Protein AF-A0A815XG95-F1 (afdb_monomer_lite)

Structure (mmCIF, N/CA/C/O backbone):
data_AF-A0A815XG95-F1
#
_entry.id   AF-A0A815XG95-F1
#
loop_
_atom_site.group_PDB
_atom_site.id
_atom_site.type_symbol
_atom_site.label_atom_id
_atom_site.label_alt_id
_atom_site.label_comp_id
_atom_site.label_asym_id
_atom_site.label_entity_id
_atom_site.label_seq_id
_atom_site.pdbx_PDB_ins_code
_atom_site.Cartn_x
_atom_site.Cartn_y
_atom_site.Cartn_z
_atom_site.occupancy
_atom_site.B_iso_or_equiv
_atom_site.auth_seq_id
_atom_site.auth_comp_id
_atom_site.auth_asym_id
_atom_site.auth_atom_id
_atom_site.pdbx_PDB_model_num
ATOM 1 N N . GLY A 1 1 ? -23.800 -4.639 5.574 1.00 63.22 1 GLY A N 1
ATOM 2 C CA . GLY A 1 1 ? -22.340 -4.443 5.440 1.00 63.22 1 GLY A CA 1
ATOM 3 C C . GLY A 1 1 ? -21.663 -5.797 5.389 1.00 63.22 1 GLY A C 1
ATOM 4 O O . GLY A 1 1 ? -22.304 -6.766 5.768 1.00 63.22 1 GLY A O 1
ATOM 5 N N . ARG A 1 2 ? -20.425 -5.878 4.896 1.00 80.81 2 ARG A N 1
ATOM 6 C CA . ARG A 1 2 ? -19.601 -7.103 4.919 1.00 80.81 2 ARG A CA 1
ATOM 7 C C . ARG A 1 2 ? -18.482 -6.946 5.948 1.00 80.81 2 ARG A C 1
ATOM 9 O O . ARG A 1 2 ? -18.058 -5.811 6.178 1.00 80.81 2 ARG A O 1
ATOM 16 N N . HIS A 1 3 ? -18.021 -8.038 6.554 1.00 83.25 3 HIS A N 1
ATOM 17 C CA . HIS A 1 3 ? -16.913 -7.963 7.507 1.00 83.25 3 HIS A CA 1
ATOM 18 C C . HIS A 1 3 ? -15.588 -7.718 6.777 1.00 83.25 3 HIS A C 1
ATOM 20 O O . HIS A 1 3 ? -15.360 -8.228 5.679 1.00 83.25 3 HIS A O 1
ATOM 26 N N . LEU A 1 4 ? -14.702 -6.926 7.389 1.00 85.06 4 LEU A N 1
ATOM 27 C CA . LEU A 1 4 ? -13.402 -6.594 6.802 1.00 85.06 4 LEU A CA 1
ATOM 28 C C . LEU A 1 4 ? -12.572 -7.858 6.534 1.00 85.06 4 LEU A C 1
ATOM 30 O O . LEU A 1 4 ? -12.003 -7.985 5.455 1.00 85.06 4 LEU A O 1
ATOM 34 N N . ASP A 1 5 ? -12.589 -8.810 7.466 1.00 85.12 5 ASP A N 1
ATOM 35 C CA . ASP A 1 5 ? -11.816 -10.060 7.413 1.00 85.12 5 ASP A CA 1
ATOM 36 C C . ASP A 1 5 ? -12.278 -11.026 6.308 1.00 85.12 5 ASP A C 1
ATOM 38 O O . ASP A 1 5 ? -11.516 -11.888 5.856 1.00 85.12 5 ASP A O 1
ATOM 42 N N . GLU A 1 6 ? -13.527 -10.877 5.856 1.00 85.44 6 GLU A N 1
ATOM 43 C CA . GLU A 1 6 ? -14.091 -11.650 4.746 1.00 85.44 6 GLU A CA 1
ATOM 44 C C . GLU A 1 6 ? -13.592 -11.131 3.395 1.00 85.44 6 GLU A C 1
ATOM 46 O O . GLU A 1 6 ? -13.368 -11.911 2.469 1.00 85.44 6 GLU A O 1
ATOM 51 N N . ILE A 1 7 ? -13.427 -9.811 3.270 1.00 86.94 7 ILE A N 1
ATOM 52 C CA . ILE A 1 7 ? -13.042 -9.165 2.010 1.00 86.94 7 ILE A CA 1
ATOM 53 C C . ILE A 1 7 ? -11.528 -9.042 1.908 1.00 86.94 7 ILE A C 1
ATOM 55 O O . ILE A 1 7 ? -10.972 -9.239 0.831 1.00 86.94 7 ILE A O 1
ATOM 59 N N . PHE A 1 8 ? -10.856 -8.734 3.011 1.00 88.62 8 PHE A N 1
ATOM 60 C CA . PHE A 1 8 ? -9.431 -8.474 3.040 1.00 88.62 8 PHE A CA 1
ATOM 61 C C . PHE A 1 8 ? -8.708 -9.433 3.971 1.00 88.62 8 PHE A C 1
ATOM 63 O O . PHE A 1 8 ? -9.210 -9.885 4.997 1.00 88.62 8 PHE A O 1
ATOM 70 N N . ARG A 1 9 ? -7.474 -9.738 3.597 1.00 89.38 9 ARG A N 1
ATOM 71 C CA . ARG A 1 9 ? -6.520 -10.465 4.415 1.00 89.38 9 ARG A CA 1
ATOM 72 C C . ARG A 1 9 ? -5.393 -9.518 4.791 1.00 89.38 9 ARG A C 1
ATOM 74 O O . ARG A 1 9 ? -4.793 -8.895 3.917 1.00 89.38 9 ARG A O 1
ATOM 81 N N . LEU A 1 10 ? -5.080 -9.437 6.080 1.00 89.62 10 LEU A N 1
ATOM 82 C CA . LEU A 1 10 ? -3.867 -8.770 6.530 1.00 89.62 10 LEU A CA 1
ATOM 83 C C . LEU A 1 10 ? -2.660 -9.664 6.226 1.00 89.62 10 LEU A C 1
ATOM 85 O O . LEU A 1 10 ? -2.635 -10.829 6.616 1.00 89.62 10 LEU A O 1
ATOM 89 N N . ILE A 1 11 ? -1.689 -9.131 5.487 1.00 89.31 11 ILE A N 1
ATOM 90 C CA . ILE A 1 11 ? -0.413 -9.797 5.191 1.00 89.31 11 ILE A CA 1
ATOM 91 C C . ILE A 1 11 ? 0.659 -9.310 6.162 1.00 89.31 11 ILE A C 1
ATOM 93 O O . ILE A 1 11 ? 1.502 -10.094 6.591 1.00 89.31 11 ILE A O 1
ATOM 97 N N . ARG A 1 12 ? 0.671 -8.007 6.475 1.00 88.25 12 ARG A N 1
ATOM 98 C CA . ARG A 1 12 ? 1.641 -7.427 7.411 1.00 88.25 12 ARG A CA 1
ATOM 99 C C . ARG A 1 12 ? 1.010 -6.357 8.297 1.00 88.25 12 ARG A C 1
ATOM 101 O O . ARG A 1 12 ? 0.261 -5.538 7.764 1.00 88.25 12 ARG A O 1
ATOM 108 N N . PRO A 1 13 ? 1.393 -6.292 9.583 1.00 84.12 13 PRO A N 1
ATOM 109 C CA . PRO A 1 13 ? 2.115 -7.339 10.320 1.00 84.12 13 PRO A CA 1
ATOM 110 C C . PRO A 1 13 ? 1.259 -8.620 10.423 1.00 84.12 13 PRO A C 1
ATOM 112 O O . PRO A 1 13 ? 0.046 -8.543 10.251 1.00 84.12 13 PRO A O 1
ATOM 115 N N . ASP A 1 14 ? 1.879 -9.787 10.629 1.00 82.06 14 ASP A N 1
ATOM 116 C CA . ASP A 1 14 ? 1.165 -11.076 10.735 1.00 82.06 14 ASP A CA 1
ATOM 117 C C . ASP A 1 14 ? 0.459 -11.173 12.095 1.00 82.06 14 ASP A C 1
ATOM 119 O O . ASP A 1 14 ? 0.910 -11.816 13.041 1.00 82.06 14 ASP A O 1
ATOM 123 N N . ILE A 1 15 ? -0.607 -10.391 12.221 1.00 80.56 15 ILE A N 1
ATOM 124 C CA . ILE A 1 15 ? -1.440 -10.281 13.408 1.00 80.56 15 ILE A CA 1
ATOM 125 C C . ILE A 1 15 ? -2.888 -10.526 13.018 1.00 80.56 15 ILE A C 1
ATOM 127 O O . ILE A 1 15 ? -3.314 -10.304 11.885 1.00 80.56 15 ILE A O 1
ATOM 131 N N . VAL A 1 16 ? -3.676 -10.931 14.004 1.00 80.00 16 VAL A N 1
ATOM 132 C CA . VAL A 1 16 ? -5.128 -10.965 13.855 1.00 80.00 16 VAL A CA 1
ATOM 133 C C . VAL A 1 16 ? -5.643 -9.529 13.736 1.00 80.00 16 VAL A C 1
ATOM 135 O O . VAL A 1 16 ? -5.213 -8.651 14.491 1.00 80.00 16 VAL A O 1
ATOM 138 N N . LEU A 1 17 ? -6.563 -9.310 12.794 1.00 76.50 17 LEU A N 1
ATOM 139 C CA . LEU A 1 17 ? -7.290 -8.055 12.602 1.00 76.50 17 LEU A CA 1
ATOM 140 C C . LEU A 1 17 ? -8.226 -7.817 13.794 1.00 76.50 17 LEU A C 1
ATOM 142 O O . LEU A 1 17 ? -9.409 -8.128 13.770 1.00 76.50 17 LEU A O 1
ATOM 146 N N . GLU A 1 18 ? -7.667 -7.288 14.877 1.00 83.31 18 GLU A N 1
ATOM 147 C CA . GLU A 1 18 ? -8.403 -6.945 16.088 1.00 83.31 18 GLU A CA 1
ATOM 148 C C . GLU A 1 18 ? -8.182 -5.474 16.433 1.00 83.31 18 GLU A C 1
ATOM 150 O O . GLU A 1 18 ? -7.061 -4.962 16.388 1.00 83.31 18 GLU A O 1
ATOM 155 N N . TRP A 1 19 ? -9.255 -4.802 16.838 1.00 81.31 19 TRP A N 1
ATOM 156 C CA . TRP A 1 19 ? -9.264 -3.373 17.126 1.00 81.31 19 TRP A CA 1
ATOM 157 C C . TRP A 1 19 ? -8.214 -2.945 18.155 1.00 81.31 19 TRP A C 1
ATOM 159 O O . TRP A 1 19 ? -7.433 -2.028 17.909 1.00 81.31 19 TRP A O 1
ATOM 169 N N . ASN A 1 20 ? -8.148 -3.654 19.286 1.00 82.06 20 ASN A N 1
ATOM 170 C CA . ASN A 1 20 ? -7.214 -3.355 20.374 1.00 82.06 20 ASN A CA 1
ATOM 171 C C . ASN A 1 20 ? -5.759 -3.438 19.902 1.00 82.06 20 ASN A C 1
ATOM 173 O O . ASN A 1 20 ? -4.931 -2.585 20.227 1.00 82.06 20 ASN A O 1
ATOM 177 N N . LYS A 1 21 ? -5.467 -4.445 19.075 1.00 77.81 21 LYS A N 1
ATOM 178 C CA . LYS A 1 21 ? -4.142 -4.657 18.499 1.00 77.81 21 LYS A CA 1
ATOM 179 C C . LYS A 1 21 ? -3.814 -3.546 17.508 1.00 77.81 21 LYS A C 1
ATOM 181 O O . LYS A 1 21 ? -2.777 -2.906 17.652 1.00 77.81 21 LYS A O 1
ATOM 186 N N . MET A 1 22 ? -4.717 -3.233 16.581 1.00 77.50 22 MET A N 1
ATOM 187 C CA . MET A 1 22 ? -4.530 -2.148 15.607 1.00 77.50 22 MET A CA 1
ATOM 188 C C . MET A 1 22 ? -4.268 -0.790 16.279 1.00 77.50 22 MET A C 1
ATOM 190 O O . MET A 1 22 ? -3.415 -0.036 15.813 1.00 77.50 22 MET A O 1
ATOM 194 N N . LEU A 1 23 ? -4.944 -0.502 17.396 1.00 76.25 23 LEU A N 1
ATOM 195 C CA . LEU A 1 23 ? -4.717 0.710 18.189 1.00 76.25 23 LEU A CA 1
ATOM 196 C C . LEU A 1 23 ? -3.358 0.708 18.904 1.00 76.25 23 LEU A C 1
ATOM 198 O O . LEU A 1 23 ? -2.680 1.735 18.916 1.00 76.25 23 LEU A O 1
ATOM 202 N N . SER A 1 24 ? -2.937 -0.434 19.461 1.00 73.88 24 SER A N 1
ATOM 203 C CA . SER A 1 24 ? -1.644 -0.559 20.159 1.00 73.88 24 SER A CA 1
ATOM 204 C C . SER A 1 24 ? -0.431 -0.394 19.237 1.00 73.88 24 SER A C 1
ATOM 206 O O . SER A 1 24 ? 0.593 0.144 19.647 1.00 73.88 24 SER A O 1
ATOM 208 N N . TYR A 1 25 ? -0.563 -0.793 17.971 1.00 67.81 25 TYR A N 1
ATOM 209 C CA . TYR A 1 25 ? 0.483 -0.698 16.949 1.00 67.81 25 TYR A CA 1
ATOM 210 C C . TYR A 1 25 ? 0.551 0.694 16.276 1.00 67.81 25 TYR A C 1
ATOM 212 O O . TYR A 1 25 ? 1.287 0.901 15.307 1.00 67.81 25 TYR A O 1
ATOM 220 N N . GLY A 1 26 ? -0.226 1.659 16.778 1.00 65.31 26 GLY A N 1
ATOM 221 C CA . GLY A 1 26 ? -0.476 2.951 16.151 1.00 65.31 26 GLY A CA 1
ATOM 222 C C . GLY A 1 26 ? 0.738 3.873 15.951 1.00 65.31 26 GLY A C 1
ATOM 223 O O . GLY A 1 26 ? 1.648 3.970 16.770 1.00 65.31 26 GLY A O 1
ATOM 224 N N . ARG A 1 27 ? 0.637 4.636 14.853 1.00 62.16 27 ARG A N 1
ATOM 225 C CA . ARG A 1 27 ? 1.462 5.748 14.328 1.00 62.16 27 ARG A CA 1
ATOM 226 C C . ARG A 1 27 ? 2.658 5.391 13.430 1.00 62.16 27 ARG A C 1
ATOM 228 O O . ARG A 1 27 ? 2.890 6.150 12.493 1.00 62.16 27 ARG A O 1
ATOM 235 N N . HIS A 1 28 ? 3.347 4.260 13.611 1.00 70.81 28 HIS A N 1
ATOM 236 C CA . HIS A 1 28 ? 4.562 3.959 12.817 1.00 70.81 28 HIS A CA 1
ATOM 237 C C . HIS A 1 28 ? 4.516 2.681 11.974 1.00 70.81 28 HIS A C 1
ATOM 239 O O . HIS A 1 28 ? 5.364 2.501 11.101 1.00 70.81 28 HIS A O 1
ATOM 245 N N . ILE A 1 29 ? 3.534 1.803 12.189 1.00 84.75 29 ILE A N 1
ATOM 246 C CA . ILE A 1 29 ? 3.450 0.546 11.445 1.00 84.75 29 ILE A CA 1
ATOM 247 C C . ILE A 1 29 ? 2.734 0.758 10.111 1.00 84.75 29 ILE A C 1
ATOM 249 O O . ILE A 1 29 ? 1.665 1.366 10.033 1.00 84.75 29 ILE A O 1
ATOM 253 N N . VAL A 1 30 ? 3.354 0.234 9.053 1.00 87.69 30 VAL A N 1
ATOM 254 C CA . VAL A 1 30 ? 2.764 0.148 7.720 1.00 87.69 30 VAL A CA 1
ATOM 255 C C . VAL A 1 30 ? 2.121 -1.221 7.566 1.00 87.69 30 VAL A C 1
ATOM 257 O O . VAL A 1 30 ? 2.779 -2.254 7.701 1.00 87.69 30 VAL A O 1
ATOM 260 N N . PHE A 1 31 ? 0.834 -1.209 7.259 1.00 89.88 31 PHE A N 1
ATOM 261 C CA . PHE A 1 31 ? 0.019 -2.388 7.058 1.00 89.88 31 PHE A CA 1
ATOM 262 C C . PHE A 1 31 ? -0.038 -2.729 5.572 1.00 89.88 31 PHE A C 1
ATOM 264 O O . PHE A 1 31 ? -0.117 -1.842 4.717 1.00 89.88 31 PHE A O 1
ATOM 271 N N . LEU A 1 32 ? -0.002 -4.025 5.275 1.00 91.31 32 LEU A N 1
ATOM 272 C CA . LEU A 1 32 ? -0.210 -4.563 3.936 1.00 91.31 32 LEU A CA 1
ATOM 273 C C . LEU A 1 32 ? -1.443 -5.455 3.964 1.00 91.31 32 LEU A C 1
ATOM 275 O O . LEU A 1 32 ? -1.458 -6.455 4.683 1.00 91.31 32 LEU A O 1
ATOM 279 N N . MET A 1 33 ? -2.446 -5.106 3.170 1.00 90.44 33 MET A N 1
ATOM 280 C CA . MET A 1 33 ? -3.687 -5.860 3.034 1.00 90.44 33 MET A CA 1
ATOM 281 C C . MET A 1 33 ? -3.855 -6.342 1.598 1.00 90.44 33 MET A C 1
ATOM 283 O O . MET A 1 33 ? -3.501 -5.641 0.654 1.00 90.44 33 MET A O 1
ATOM 287 N N . GLU A 1 34 ? -4.407 -7.534 1.429 1.00 90.19 34 GLU A N 1
ATOM 288 C CA . GLU A 1 34 ? -4.734 -8.113 0.128 1.00 90.19 34 GLU A CA 1
ATOM 289 C C . GLU A 1 34 ? -6.224 -8.413 0.063 1.00 90.19 34 GLU A C 1
ATOM 291 O O . GLU A 1 34 ? -6.799 -8.961 1.005 1.00 90.19 34 GLU A O 1
ATOM 296 N N . SER A 1 35 ? -6.865 -8.031 -1.037 1.00 89.31 35 SER A N 1
ATOM 297 C CA . SER A 1 35 ? -8.263 -8.376 -1.270 1.00 89.31 35 SER A CA 1
ATOM 298 C C . SER A 1 35 ? -8.392 -9.857 -1.610 1.00 89.31 35 SER A C 1
ATOM 300 O O . SER A 1 35 ? -7.724 -10.357 -2.509 1.00 89.31 35 SER A O 1
ATOM 302 N N . ARG A 1 36 ? -9.307 -10.556 -0.942 1.00 83.88 36 ARG A N 1
ATOM 303 C CA . ARG A 1 36 ? -9.694 -11.934 -1.279 1.00 83.88 36 ARG A CA 1
ATOM 304 C C . ARG A 1 36 ? -10.620 -11.994 -2.490 1.00 83.88 36 ARG A C 1
ATOM 306 O O . ARG A 1 36 ? -10.758 -13.043 -3.111 1.00 83.88 36 ARG A O 1
ATOM 313 N N . ILE A 1 37 ? -11.276 -10.879 -2.801 1.00 79.06 37 ILE A N 1
ATOM 314 C CA . ILE A 1 37 ? -12.264 -10.780 -3.871 1.00 79.06 37 ILE A CA 1
ATOM 315 C C . ILE A 1 37 ? -11.633 -9.995 -5.025 1.00 79.06 37 ILE A C 1
ATOM 317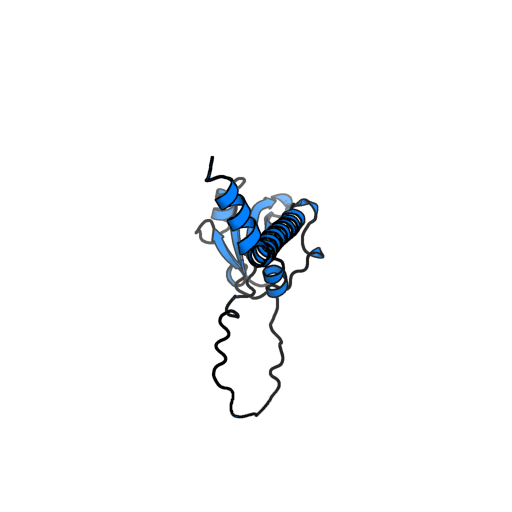 O O . ILE A 1 37 ? -11.089 -8.909 -4.789 1.00 79.06 37 ILE A O 1
ATOM 321 N N . PRO A 1 38 ? -11.686 -10.506 -6.265 1.00 75.25 38 PRO A N 1
ATOM 322 C CA . PRO A 1 38 ? -11.198 -9.758 -7.411 1.00 75.25 38 PRO A CA 1
ATOM 323 C C . PRO A 1 38 ? -12.034 -8.487 -7.605 1.00 75.25 38 PRO A C 1
ATOM 325 O O . PRO A 1 38 ? -13.264 -8.533 -7.532 1.00 75.25 38 PRO A O 1
ATOM 328 N N . LEU A 1 39 ? -11.372 -7.353 -7.856 1.00 74.25 39 LEU A N 1
ATOM 329 C CA . LEU A 1 39 ? -12.060 -6.080 -8.120 1.00 74.25 39 LEU A CA 1
ATOM 330 C C . LEU A 1 39 ? -12.832 -6.130 -9.441 1.00 74.25 39 LEU A C 1
ATOM 332 O O . LEU A 1 39 ? -13.965 -5.655 -9.530 1.00 74.25 39 LEU A O 1
ATOM 336 N N . ARG A 1 40 ? -12.250 -6.779 -10.452 1.00 70.94 40 ARG A N 1
ATOM 337 C CA . ARG A 1 40 ? -12.930 -7.079 -11.704 1.00 70.94 40 ARG A CA 1
ATOM 338 C C . ARG A 1 40 ? -13.564 -8.462 -11.615 1.00 70.94 40 ARG A C 1
ATOM 340 O O . ARG A 1 40 ? -12.877 -9.479 -11.612 1.00 70.94 40 ARG A O 1
ATOM 347 N N . SER A 1 41 ? -14.893 -8.507 -11.549 1.00 61.25 41 SER A N 1
ATOM 348 C CA . SER A 1 41 ? -15.622 -9.749 -11.799 1.00 61.25 41 SER A CA 1
ATOM 349 C C . SER A 1 41 ? -15.424 -10.078 -13.272 1.00 61.25 41 SER A C 1
ATOM 351 O O . SER A 1 41 ? -15.921 -9.347 -14.130 1.00 61.25 41 SER A O 1
ATOM 353 N N . ASP A 1 42 ? -14.663 -11.130 -13.567 1.00 59.38 42 ASP A N 1
ATOM 354 C CA . ASP A 1 42 ? -14.547 -11.655 -14.922 1.00 59.38 42 ASP A CA 1
ATOM 355 C C . ASP A 1 42 ? -15.907 -12.228 -15.343 1.00 59.38 42 ASP A C 1
ATOM 357 O O . ASP A 1 42 ? -16.190 -13.419 -15.249 1.00 59.38 42 ASP A O 1
ATOM 361 N N . LYS A 1 43 ? -16.810 -11.337 -15.754 1.00 51.69 43 LYS A N 1
ATOM 362 C CA . LYS A 1 43 ? -18.007 -11.669 -16.521 1.00 51.69 43 LYS A CA 1
ATOM 363 C C . LYS A 1 43 ? -17.625 -11.727 -18.003 1.00 51.69 43 LYS A C 1
ATOM 365 O O . LYS A 1 43 ? -18.292 -11.137 -18.847 1.00 51.69 43 LYS A O 1
ATOM 370 N N . GLY A 1 44 ? -16.520 -12.399 -18.320 1.00 49.56 44 GLY A N 1
ATOM 371 C CA . GLY A 1 44 ? -16.165 -12.778 -19.676 1.00 49.56 44 GLY A CA 1
ATOM 372 C C . GLY A 1 44 ? -17.015 -13.972 -20.096 1.00 49.56 44 GLY A C 1
ATOM 373 O O . GLY A 1 44 ? -16.848 -15.067 -19.569 1.00 49.56 44 GLY A O 1
ATOM 374 N N . ASN A 1 45 ? -17.971 -13.725 -20.994 1.00 46.41 45 ASN A N 1
ATOM 375 C CA . ASN A 1 45 ? -18.769 -14.684 -21.764 1.00 46.41 45 ASN A CA 1
ATOM 376 C C . ASN A 1 45 ? -18.405 -16.170 -21.571 1.00 46.41 45 ASN A C 1
ATOM 378 O O . ASN A 1 45 ? -17.499 -16.688 -22.224 1.00 46.41 45 ASN A O 1
ATOM 382 N N . LYS A 1 46 ? -19.239 -16.914 -20.833 1.00 49.84 46 LYS A N 1
ATOM 383 C CA . LYS A 1 46 ? -19.526 -18.303 -21.219 1.00 49.84 46 LYS A CA 1
ATOM 384 C C . LYS A 1 46 ? -20.339 -18.251 -22.513 1.00 49.84 46 LYS A C 1
ATOM 386 O O . LYS A 1 46 ? -21.552 -18.434 -22.503 1.00 49.84 46 LYS A O 1
ATOM 391 N N . SER A 1 47 ? -19.692 -17.919 -23.625 1.00 45.88 47 SER A N 1
ATOM 392 C CA . SER A 1 47 ? -20.238 -18.235 -24.936 1.00 45.88 47 SER A CA 1
ATOM 393 C C . SER A 1 47 ? -20.376 -19.755 -24.971 1.00 45.88 47 SER A C 1
ATOM 395 O O . SER A 1 47 ? -19.368 -20.461 -24.948 1.00 45.88 47 SER A O 1
ATOM 397 N N . ASN A 1 48 ? -21.619 -20.242 -24.930 1.00 46.06 48 ASN A N 1
ATOM 398 C CA . ASN A 1 48 ? -21.974 -21.611 -25.285 1.00 46.06 48 ASN A CA 1
ATOM 399 C C . ASN A 1 48 ? -21.440 -21.867 -26.695 1.00 46.06 48 ASN A C 1
ATOM 401 O O . ASN A 1 48 ? -22.116 -21.564 -27.672 1.00 46.06 48 ASN A O 1
ATOM 405 N N . ASP A 1 49 ? -20.225 -22.384 -26.796 1.00 41.94 49 ASP A N 1
ATOM 406 C CA . ASP A 1 49 ? -19.688 -22.888 -28.045 1.00 41.94 49 ASP A CA 1
ATOM 407 C C . ASP A 1 49 ? -19.454 -24.384 -27.842 1.00 41.94 49 ASP A C 1
ATOM 409 O O . ASP A 1 49 ? -18.421 -24.829 -27.333 1.00 41.94 49 ASP A O 1
ATOM 413 N N . ASN A 1 50 ? -20.493 -25.160 -28.163 1.00 51.69 50 ASN A N 1
ATOM 414 C CA . ASN A 1 50 ? -20.400 -26.602 -28.349 1.00 51.69 50 ASN A CA 1
ATOM 415 C C . ASN A 1 50 ? -19.516 -26.850 -29.578 1.00 51.69 50 ASN A C 1
ATOM 417 O O . ASN A 1 50 ? -20.007 -27.070 -30.681 1.00 51.69 50 ASN A O 1
ATOM 421 N N . SER A 1 51 ? -18.202 -26.802 -29.391 1.00 42.84 51 SER A N 1
ATOM 422 C CA . SER A 1 51 ? -17.230 -27.196 -30.404 1.00 42.84 51 SER A CA 1
ATOM 423 C C . SER A 1 51 ? -16.179 -28.086 -29.756 1.00 42.84 51 SER A C 1
ATOM 425 O O . SER A 1 51 ? -15.280 -27.650 -29.034 1.00 42.84 51 SER A O 1
ATOM 427 N N . MET A 1 52 ? -16.372 -29.384 -29.973 1.00 48.03 52 MET A N 1
ATOM 428 C CA . MET A 1 52 ? -15.471 -30.458 -29.589 1.00 48.03 52 MET A CA 1
ATOM 429 C C . MET A 1 52 ? -14.118 -30.260 -30.296 1.00 48.03 52 MET A C 1
ATOM 431 O O . MET A 1 52 ? -14.083 -29.925 -31.475 1.00 48.03 52 MET A O 1
ATOM 435 N N . ASN A 1 53 ? -13.021 -30.506 -29.571 1.00 48.56 53 ASN A N 1
ATOM 436 C CA . ASN A 1 53 ? -11.604 -30.366 -29.954 1.00 48.56 53 ASN A CA 1
ATOM 437 C C . ASN A 1 53 ? -10.957 -28.976 -29.829 1.00 48.56 53 ASN A C 1
ATOM 439 O O . ASN A 1 53 ? -10.700 -28.286 -30.815 1.00 48.56 53 ASN A O 1
ATOM 443 N N . LYS A 1 54 ? -10.451 -28.667 -28.626 1.00 42.75 54 LYS A N 1
ATOM 444 C CA . LYS A 1 54 ? -9.224 -27.865 -28.482 1.00 42.75 54 LYS A CA 1
ATOM 445 C C . LYS A 1 54 ? -8.213 -28.597 -27.600 1.00 42.75 54 LYS A C 1
ATOM 447 O O . LYS A 1 54 ? -8.448 -28.827 -26.420 1.00 42.75 54 LYS A O 1
ATOM 452 N N . LYS A 1 55 ? -7.077 -28.944 -28.221 1.00 41.31 55 LYS A N 1
ATOM 453 C CA . LYS A 1 55 ? -5.801 -29.303 -27.582 1.00 41.31 55 LYS A CA 1
ATOM 454 C C . LYS A 1 55 ? -5.495 -28.348 -26.414 1.00 41.31 55 LYS A C 1
ATOM 456 O O . LYS A 1 55 ? -5.860 -27.171 -26.514 1.00 41.31 55 LYS A O 1
ATOM 461 N N . PRO A 1 56 ? -4.789 -28.797 -25.360 1.00 40.69 56 PRO A N 1
ATOM 462 C CA . PRO A 1 56 ? -4.408 -27.926 -24.261 1.00 40.69 56 PRO A CA 1
ATOM 463 C C . PRO A 1 56 ? -3.475 -26.854 -24.819 1.00 40.69 56 PRO A C 1
ATOM 465 O O . PRO A 1 56 ? -2.332 -27.124 -25.184 1.00 40.69 56 PRO A O 1
ATOM 468 N N . LYS A 1 57 ? -3.986 -25.629 -24.944 1.00 43.97 57 LYS A N 1
ATOM 469 C CA . LYS A 1 57 ? -3.142 -24.466 -25.174 1.00 43.97 57 LYS A CA 1
ATOM 470 C C . LYS A 1 57 ? -2.355 -24.259 -23.889 1.00 43.97 57 LYS A C 1
ATOM 472 O O . LYS A 1 57 ? -2.861 -23.708 -22.916 1.00 43.97 57 LYS A O 1
ATOM 477 N N . THR A 1 58 ? -1.122 -24.742 -23.896 1.00 39.88 58 THR A N 1
ATOM 478 C CA . THR A 1 58 ? -0.054 -24.319 -22.999 1.00 39.88 58 THR A CA 1
ATOM 479 C C . THR A 1 58 ? 0.247 -22.846 -23.279 1.00 39.88 58 THR A C 1
ATOM 481 O O . THR A 1 58 ? 1.213 -22.508 -23.953 1.00 39.88 58 THR A O 1
ATOM 484 N N . THR A 1 59 ? -0.623 -21.962 -22.802 1.00 38.62 59 THR A N 1
ATOM 485 C CA . THR A 1 59 ? -0.317 -20.546 -22.587 1.00 38.62 59 THR A CA 1
ATOM 486 C C . THR A 1 59 ? -0.078 -20.403 -21.097 1.00 38.62 59 THR A C 1
ATOM 488 O O . THR A 1 59 ? -0.995 -20.170 -20.311 1.00 38.62 59 THR A O 1
ATOM 491 N N . ALA A 1 60 ? 1.168 -20.658 -20.705 1.00 40.97 60 ALA A N 1
ATOM 492 C CA . ALA A 1 60 ? 1.678 -20.265 -19.408 1.00 40.97 60 ALA A CA 1
ATOM 493 C C . ALA A 1 60 ? 1.469 -18.749 -19.255 1.00 40.97 60 ALA A C 1
ATOM 495 O O . ALA A 1 60 ? 1.986 -17.988 -20.068 1.00 40.97 60 ALA A O 1
ATOM 496 N N . GLY A 1 61 ? 0.681 -18.325 -18.260 1.00 37.50 61 GLY A N 1
ATOM 497 C CA . GLY A 1 61 ? 0.660 -16.919 -17.840 1.00 37.50 61 GLY A CA 1
ATOM 498 C C . GLY A 1 61 ? -0.662 -16.314 -17.359 1.00 37.50 61 GLY A C 1
ATOM 499 O O . GLY A 1 61 ? -0.622 -15.205 -16.853 1.00 37.50 61 GLY A O 1
ATOM 500 N N . MET A 1 62 ? -1.821 -16.980 -17.450 1.00 42.47 62 MET A N 1
ATOM 501 C CA . MET A 1 62 ? -3.106 -16.408 -16.974 1.00 42.47 62 MET A CA 1
ATOM 502 C C . MET A 1 62 ? -3.593 -16.996 -15.643 1.00 42.47 62 MET A C 1
ATOM 504 O O . MET A 1 62 ? -4.783 -17.172 -15.401 1.00 42.47 62 MET A O 1
ATOM 508 N N . THR A 1 63 ? -2.653 -17.288 -14.749 1.00 43.81 63 THR A N 1
ATOM 509 C CA . THR A 1 63 ? -2.923 -17.596 -13.340 1.00 43.81 63 THR A CA 1
ATOM 510 C C . THR A 1 63 ? -2.411 -16.437 -12.493 1.00 43.81 63 THR A C 1
ATOM 512 O O . THR A 1 63 ? -1.256 -16.431 -12.079 1.00 43.81 63 THR A O 1
ATOM 515 N N . GLY A 1 64 ? -3.233 -15.421 -12.256 1.00 46.62 64 GLY A N 1
ATOM 516 C CA . GLY A 1 64 ? -2.802 -14.276 -11.457 1.00 46.62 64 GLY A CA 1
ATOM 517 C C . GLY A 1 64 ? -3.996 -13.512 -10.931 1.00 46.62 64 GLY A C 1
ATOM 518 O O . GLY A 1 64 ? -4.476 -12.598 -11.589 1.00 46.62 64 GLY A O 1
ATOM 519 N N . SER A 1 65 ? -4.498 -13.948 -9.777 1.00 55.31 65 SER A N 1
ATOM 520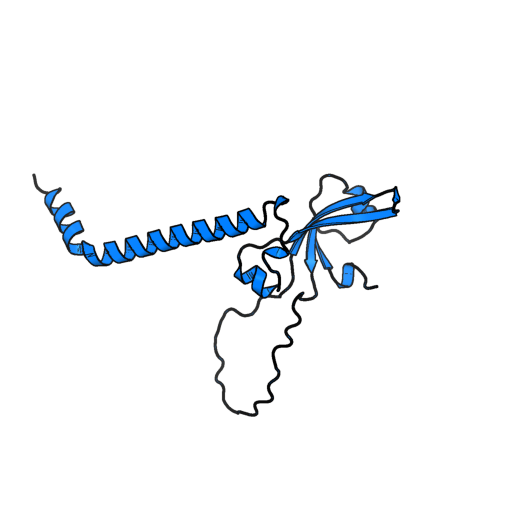 C CA . SER A 1 65 ? -5.567 -13.325 -8.994 1.00 55.31 65 SER A CA 1
ATOM 521 C C . SER A 1 65 ? -5.678 -11.810 -9.219 1.00 55.31 65 SER A C 1
ATOM 523 O O . SER A 1 65 ? -4.742 -11.089 -8.879 1.00 55.31 65 SER A O 1
ATOM 525 N N . SER A 1 66 ? -6.830 -11.305 -9.680 1.00 65.88 66 SER A N 1
ATOM 526 C CA . SER A 1 66 ? -7.161 -9.861 -9.714 1.00 65.88 66 SER A CA 1
ATOM 527 C C . SER A 1 66 ? -7.339 -9.256 -8.304 1.00 65.88 66 SER A C 1
ATOM 529 O O . SER A 1 66 ? -8.135 -8.339 -8.088 1.00 65.88 66 SER A O 1
ATOM 531 N N . ALA A 1 67 ? -6.644 -9.828 -7.321 1.00 78.00 67 ALA A N 1
ATOM 532 C CA . ALA A 1 67 ? -6.572 -9.404 -5.942 1.00 78.00 67 ALA A CA 1
ATOM 533 C C . ALA A 1 67 ? -5.665 -8.176 -5.854 1.00 78.00 67 ALA A C 1
ATOM 535 O O . ALA A 1 67 ? -4.481 -8.226 -6.177 1.00 78.00 67 ALA A O 1
ATOM 536 N N . ILE A 1 68 ? -6.235 -7.066 -5.402 1.00 87.75 68 ILE A N 1
ATOM 537 C CA . ILE A 1 68 ? -5.493 -5.837 -5.144 1.00 87.75 68 ILE A CA 1
ATOM 538 C C . ILE A 1 68 ? -4.728 -5.943 -3.824 1.00 87.75 68 ILE A C 1
ATOM 540 O O . ILE A 1 68 ? -5.268 -6.422 -2.822 1.00 87.75 68 ILE A O 1
ATOM 544 N N . ARG A 1 69 ? -3.485 -5.450 -3.808 1.00 89.75 69 ARG A N 1
ATOM 545 C CA . ARG A 1 69 ? -2.710 -5.245 -2.580 1.00 89.75 69 ARG A CA 1
ATOM 546 C C . ARG A 1 69 ? -2.644 -3.768 -2.240 1.00 89.75 69 ARG A C 1
ATOM 548 O O . ARG A 1 69 ? -2.294 -2.950 -3.084 1.00 89.75 69 ARG A O 1
ATOM 555 N N . LEU A 1 70 ? -2.955 -3.448 -0.993 1.00 91.25 70 LEU A N 1
ATOM 556 C CA . LEU A 1 70 ? -3.019 -2.097 -0.458 1.00 91.25 70 LEU A CA 1
ATOM 557 C C . LEU A 1 70 ? -1.996 -1.947 0.662 1.00 91.25 70 LEU A C 1
ATOM 559 O O . LEU A 1 70 ? -2.003 -2.716 1.628 1.00 91.25 70 LEU A O 1
ATOM 563 N N . LYS A 1 71 ? -1.131 -0.944 0.545 1.00 90.94 71 LYS A N 1
ATOM 564 C CA . LYS A 1 71 ? -0.138 -0.589 1.560 1.00 90.94 71 LYS A CA 1
ATOM 565 C C . LYS A 1 71 ? -0.513 0.740 2.181 1.00 90.94 71 LYS A C 1
ATOM 567 O O . LYS A 1 71 ? -0.826 1.680 1.462 1.00 90.94 71 LYS A O 1
ATOM 572 N N . GLY A 1 72 ? -0.487 0.832 3.504 1.00 89.69 72 GLY A N 1
ATOM 573 C CA . GLY A 1 72 ? -0.919 2.057 4.162 1.00 89.69 72 GLY A CA 1
ATOM 574 C C . GLY A 1 72 ? -0.753 2.066 5.667 1.00 89.69 72 GLY A C 1
ATOM 575 O O . GLY A 1 72 ? -0.183 1.151 6.255 1.00 89.69 72 GLY A O 1
ATOM 576 N N . GLN A 1 73 ? -1.284 3.103 6.300 1.00 89.44 73 GLN A N 1
ATOM 577 C CA . GLN A 1 73 ? -1.288 3.259 7.750 1.00 89.44 73 GLN A CA 1
ATOM 578 C C . GLN A 1 73 ? -2.717 3.303 8.282 1.00 89.44 73 GLN A C 1
ATOM 580 O O . GLN A 1 73 ? -3.613 3.882 7.669 1.00 89.44 73 GLN A O 1
ATOM 585 N N . MET A 1 74 ? -2.917 2.711 9.455 1.00 88.50 74 MET A N 1
ATOM 586 C CA . MET A 1 74 ? -4.176 2.776 10.190 1.00 88.50 74 MET A CA 1
ATOM 587 C C . MET A 1 74 ? -4.111 3.924 11.198 1.00 88.50 74 MET A C 1
ATOM 589 O O . MET A 1 74 ? -3.141 4.043 11.951 1.00 88.50 74 MET A O 1
ATOM 593 N N . LYS A 1 75 ? -5.128 4.788 11.208 1.00 87.19 75 LYS A N 1
ATOM 594 C CA . LYS A 1 75 ? -5.228 5.926 12.128 1.00 87.19 75 LYS A CA 1
ATOM 595 C C . LYS A 1 75 ? -6.545 5.898 12.881 1.00 87.19 75 LYS A C 1
ATOM 597 O O . LYS A 1 75 ? -7.607 5.764 12.283 1.00 87.19 75 LYS A O 1
ATOM 602 N N . TRP A 1 76 ? -6.453 6.070 14.194 1.00 87.62 76 TRP A N 1
ATOM 603 C CA . TRP A 1 76 ? -7.611 6.243 15.054 1.00 87.62 76 TRP A CA 1
ATOM 604 C C . TRP A 1 76 ? -8.118 7.679 15.000 1.00 87.62 76 TRP A C 1
ATOM 606 O O . TRP A 1 76 ? -7.347 8.611 15.241 1.00 87.62 76 TRP A O 1
ATOM 616 N N . ILE A 1 77 ? -9.405 7.852 14.709 1.00 89.38 77 ILE A N 1
ATOM 617 C CA . ILE A 1 77 ? -10.084 9.145 14.747 1.00 89.38 77 ILE A CA 1
ATOM 618 C C . ILE A 1 77 ? -11.069 9.114 15.915 1.00 89.38 77 ILE A C 1
ATOM 620 O O . ILE A 1 77 ? -12.141 8.515 15.823 1.00 89.38 77 ILE A O 1
ATOM 624 N N . SER A 1 78 ? -10.705 9.772 17.019 1.00 89.12 78 SER A N 1
ATOM 625 C CA . SER A 1 78 ? -11.503 9.787 18.252 1.00 89.12 78 SER A CA 1
ATOM 626 C C . SER A 1 78 ? -12.871 10.443 18.071 1.00 89.12 78 SER A C 1
ATOM 628 O O . SER A 1 78 ? -13.844 9.975 18.650 1.00 89.12 78 SER A O 1
ATOM 630 N N . SER A 1 79 ? -12.969 11.481 17.235 1.00 94.12 79 SER A N 1
ATOM 631 C CA . SER A 1 79 ? -14.229 12.187 16.968 1.00 94.12 79 SER A CA 1
ATOM 632 C C . SER A 1 79 ? -15.281 11.308 16.295 1.00 94.12 79 SER A C 1
ATOM 634 O O . SER A 1 79 ? -16.472 11.523 16.494 1.00 94.12 79 SER A O 1
ATOM 636 N N . TRP A 1 80 ? -14.856 10.328 15.497 1.00 92.25 80 TRP A N 1
ATOM 637 C CA . TRP A 1 80 ? -15.751 9.418 14.776 1.00 92.25 80 TRP A CA 1
ATOM 638 C C . TRP A 1 80 ? -15.819 8.034 15.412 1.00 92.25 80 TRP A C 1
ATOM 640 O O . TRP A 1 80 ? -16.619 7.212 14.979 1.00 92.25 80 TRP A O 1
ATOM 650 N N . ASN A 1 81 ? -14.992 7.772 16.428 1.00 89.25 81 ASN A N 1
ATOM 651 C CA . ASN A 1 81 ? -14.817 6.451 17.019 1.00 89.25 81 ASN A CA 1
ATOM 652 C C . ASN A 1 81 ? -14.534 5.379 15.938 1.00 89.25 81 ASN A C 1
ATOM 654 O O . ASN A 1 81 ? -15.075 4.274 15.981 1.00 89.25 81 ASN A O 1
ATOM 658 N N . MET A 1 82 ? -13.694 5.719 14.945 1.00 88.88 82 MET A N 1
ATOM 659 C CA . MET A 1 82 ? -13.366 4.858 13.797 1.00 88.88 82 MET A CA 1
ATOM 660 C C . MET A 1 82 ? -11.862 4.791 13.495 1.00 88.88 82 MET A C 1
ATOM 662 O O . MET A 1 82 ? -11.141 5.785 13.613 1.00 88.88 82 MET A O 1
ATOM 666 N N . ILE A 1 83 ? -11.389 3.611 13.074 1.00 87.75 83 ILE A N 1
ATOM 667 C CA . ILE A 1 83 ? -10.059 3.435 12.482 1.00 87.75 83 ILE A CA 1
ATOM 668 C C . ILE A 1 83 ? -10.188 3.622 10.975 1.00 87.75 83 ILE A C 1
ATOM 670 O O . ILE A 1 83 ? -10.944 2.913 10.313 1.00 87.75 83 ILE A O 1
ATOM 674 N N . VAL A 1 84 ? -9.409 4.551 10.433 1.00 89.25 84 VAL A N 1
ATOM 675 C CA . VAL A 1 84 ? -9.307 4.786 8.994 1.00 89.25 84 VAL A CA 1
ATOM 676 C C . VAL A 1 84 ? -8.001 4.194 8.485 1.00 89.25 84 VAL A C 1
ATOM 678 O O . VAL A 1 84 ? -6.932 4.464 9.034 1.00 89.25 84 VAL A O 1
ATOM 681 N N . PHE A 1 85 ? -8.085 3.397 7.423 1.00 88.75 85 PHE A N 1
ATOM 682 C CA . PHE A 1 85 ? -6.924 2.880 6.711 1.00 88.75 85 PHE A CA 1
ATOM 683 C C . PHE A 1 85 ? -6.617 3.778 5.511 1.00 88.75 85 PHE A C 1
ATOM 685 O O . PHE A 1 85 ? -7.334 3.765 4.512 1.00 88.75 85 PHE A O 1
ATOM 692 N N . LEU A 1 86 ? -5.558 4.578 5.627 1.00 88.81 86 LEU A N 1
ATOM 693 C CA . LEU A 1 86 ? -5.064 5.432 4.550 1.00 88.81 86 LEU A CA 1
ATOM 694 C C . LEU A 1 86 ? -4.009 4.651 3.779 1.00 88.81 86 LEU A C 1
ATOM 696 O O . LEU A 1 86 ? -2.926 4.390 4.308 1.00 88.81 86 LEU A O 1
ATOM 700 N N . CYS A 1 87 ? -4.342 4.236 2.563 1.00 88.31 87 CYS A N 1
ATOM 701 C CA . CYS A 1 87 ? -3.523 3.321 1.787 1.00 88.31 87 CYS A CA 1
ATOM 702 C C . CYS A 1 87 ? -3.461 3.693 0.313 1.00 88.31 87 CYS A C 1
ATOM 704 O O . CYS A 1 87 ? 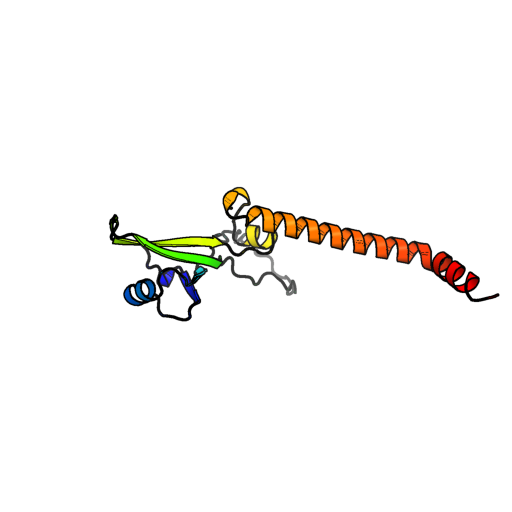-4.283 4.457 -0.191 1.00 88.31 87 CYS A O 1
ATOM 706 N N . HIS A 1 88 ? -2.486 3.099 -0.357 1.00 86.94 88 HIS A N 1
ATOM 707 C CA . HIS A 1 88 ? -2.299 3.168 -1.790 1.00 86.94 88 HIS A CA 1
ATOM 708 C C . HIS A 1 88 ? -2.116 1.752 -2.352 1.00 86.94 88 HIS A C 1
ATOM 710 O O . HIS A 1 88 ? -1.591 0.863 -1.662 1.00 86.94 88 HIS A O 1
ATOM 716 N N . PRO A 1 89 ? -2.562 1.499 -3.591 1.00 88.19 89 PRO A N 1
ATOM 717 C CA . PRO A 1 89 ? -2.325 0.221 -4.234 1.00 88.19 89 PRO A CA 1
ATOM 718 C C . PRO A 1 89 ? -0.833 0.029 -4.508 1.00 88.19 89 PRO A C 1
ATOM 720 O O . PRO A 1 89 ? -0.123 0.967 -4.871 1.00 88.19 89 PRO A O 1
ATOM 723 N N . ILE A 1 90 ? -0.346 -1.195 -4.320 1.00 84.94 90 ILE A N 1
ATOM 724 C CA . ILE A 1 90 ? 0.976 -1.588 -4.809 1.00 84.94 90 ILE A CA 1
ATOM 725 C C . ILE A 1 90 ? 0.785 -2.116 -6.227 1.00 84.94 90 ILE A C 1
ATOM 727 O O . ILE A 1 90 ? 0.169 -3.164 -6.405 1.00 84.94 90 ILE A O 1
ATOM 731 N N . LEU A 1 91 ? 1.318 -1.392 -7.209 1.00 83.50 91 LEU A N 1
ATOM 732 C CA . LEU A 1 91 ? 1.292 -1.761 -8.623 1.00 83.50 91 LEU A CA 1
ATOM 733 C C . LEU A 1 91 ? 2.708 -1.650 -9.185 1.00 83.50 91 LEU A C 1
ATOM 735 O O . LEU A 1 91 ? 3.391 -0.657 -8.928 1.00 83.50 91 LEU A O 1
ATOM 739 N N . SER A 1 92 ? 3.138 -2.648 -9.953 1.00 75.44 92 SER A N 1
ATOM 740 C CA . SER A 1 92 ? 4.476 -2.665 -10.564 1.00 75.44 92 SER A CA 1
ATOM 741 C C . SER A 1 92 ? 4.440 -2.326 -12.055 1.00 75.44 92 SER A C 1
ATOM 743 O O . SER A 1 92 ? 5.404 -1.785 -12.586 1.00 75.44 92 SER A O 1
ATOM 745 N N . THR A 1 93 ? 3.337 -2.648 -12.743 1.00 76.75 93 THR A N 1
ATOM 746 C CA . THR A 1 93 ? 3.194 -2.473 -14.200 1.00 76.75 93 THR A CA 1
ATOM 747 C C . THR A 1 93 ? 1.773 -2.038 -14.569 1.00 76.75 93 THR A C 1
ATOM 749 O O . THR A 1 93 ? 0.810 -2.354 -13.871 1.00 76.75 93 THR A O 1
ATOM 752 N N . THR A 1 94 ? 1.607 -1.350 -15.702 1.00 78.00 94 THR A N 1
ATOM 753 C CA . THR A 1 94 ? 0.283 -0.994 -16.248 1.00 78.00 94 THR A CA 1
ATOM 754 C C . THR A 1 94 ? -0.572 -2.213 -16.592 1.00 78.00 94 THR A C 1
ATOM 756 O O . THR A 1 94 ? -1.792 -2.150 -16.483 1.00 78.00 94 THR A O 1
ATOM 759 N N . GLU A 1 95 ? 0.045 -3.334 -16.963 1.00 79.81 95 GLU A N 1
ATOM 760 C CA . GLU A 1 95 ? -0.642 -4.609 -17.189 1.00 79.81 95 GLU A CA 1
ATOM 761 C C . GLU A 1 95 ? -1.292 -5.149 -15.907 1.00 79.81 95 GLU A C 1
ATOM 763 O O . GLU A 1 95 ? -2.450 -5.560 -15.925 1.00 79.81 95 GLU A O 1
ATOM 768 N N . GLU A 1 96 ? -0.596 -5.054 -14.770 1.00 78.56 96 GLU A N 1
ATOM 769 C CA . GLU A 1 96 ? -1.129 -5.427 -13.455 1.00 78.56 96 GLU A CA 1
ATOM 770 C C . GLU A 1 96 ? -2.314 -4.530 -13.069 1.00 78.56 96 GLU A C 1
ATOM 772 O O . GLU A 1 96 ? -3.354 -5.018 -1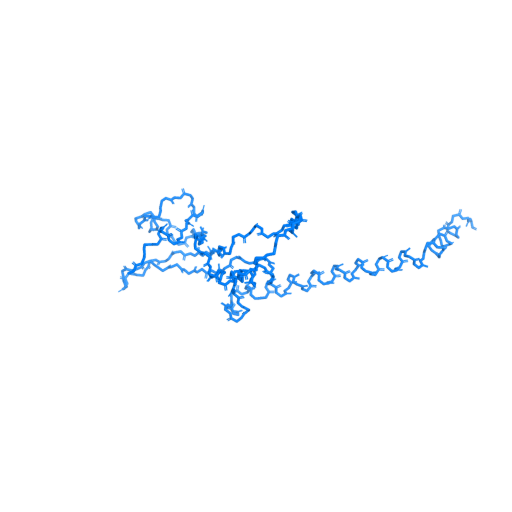2.627 1.00 78.56 96 GLU A O 1
ATOM 777 N N . MET A 1 97 ? -2.196 -3.225 -13.331 1.00 80.50 97 MET A N 1
ATOM 778 C CA . MET A 1 97 ? -3.273 -2.255 -13.122 1.00 80.50 97 MET A CA 1
ATOM 779 C C . MET A 1 97 ? -4.522 -2.612 -13.949 1.00 80.50 97 MET A C 1
ATOM 781 O O . MET A 1 97 ? -5.625 -2.689 -13.402 1.00 80.50 97 MET A O 1
ATOM 785 N N . MET A 1 98 ? -4.346 -2.932 -15.237 1.00 79.31 98 MET A N 1
ATOM 786 C CA . MET A 1 98 ? -5.437 -3.368 -16.118 1.00 79.31 98 MET A CA 1
ATOM 787 C C . MET A 1 98 ? -6.062 -4.698 -15.676 1.00 79.31 98 MET A C 1
ATOM 789 O O . MET A 1 98 ? -7.286 -4.846 -15.738 1.00 79.31 98 MET A O 1
ATOM 793 N N . ASN A 1 99 ? -5.251 -5.654 -15.213 1.00 79.81 99 ASN A N 1
ATOM 794 C CA . ASN A 1 99 ? -5.723 -6.960 -14.744 1.00 79.81 99 ASN A CA 1
ATOM 795 C C . ASN A 1 99 ? -6.561 -6.857 -13.457 1.00 79.81 99 ASN A C 1
ATOM 797 O O . ASN A 1 99 ? -7.535 -7.590 -13.271 1.00 79.81 99 ASN A O 1
ATOM 801 N N . ILE A 1 100 ? -6.207 -5.920 -12.577 1.00 82.06 100 ILE A N 1
ATOM 802 C CA . ILE A 1 100 ? -6.976 -5.609 -11.366 1.00 82.06 100 ILE A CA 1
ATOM 803 C C . ILE A 1 100 ? -8.245 -4.805 -11.714 1.00 82.06 100 ILE A C 1
ATOM 805 O O . ILE A 1 100 ? -9.242 -4.883 -10.996 1.00 82.06 100 ILE A O 1
ATOM 809 N N . GLY A 1 101 ? -8.251 -4.101 -12.850 1.00 79.06 101 GLY A N 1
ATOM 810 C CA . GLY A 1 101 ? -9.360 -3.256 -13.299 1.00 79.06 101 GLY A CA 1
ATOM 811 C C . GLY A 1 101 ? -9.264 -1.813 -12.808 1.00 79.06 101 GLY A C 1
ATOM 812 O O . GLY A 1 101 ? -10.275 -1.120 -12.782 1.00 79.06 101 GLY A O 1
ATOM 813 N N . LEU A 1 102 ? -8.066 -1.381 -12.413 1.00 82.38 102 LEU A N 1
ATOM 814 C CA . LEU A 1 102 ? -7.772 0.008 -12.088 1.00 82.38 102 LEU A CA 1
ATOM 815 C C . LEU A 1 102 ? -7.341 0.772 -13.339 1.00 82.38 102 LEU A C 1
ATOM 817 O O . LEU A 1 102 ? -6.809 0.206 -14.300 1.00 82.38 102 LEU A O 1
ATOM 821 N N . THR A 1 103 ? -7.535 2.081 -13.301 1.00 80.44 103 THR A N 1
ATOM 822 C CA . THR A 1 103 ? -7.050 3.020 -14.306 1.00 80.44 103 THR A CA 1
ATOM 823 C C . THR A 1 103 ? -6.070 4.006 -13.682 1.00 80.44 103 THR A C 1
ATOM 825 O O . THR A 1 103 ? -6.019 4.185 -12.468 1.00 80.44 103 THR A O 1
ATOM 828 N N . LEU A 1 104 ? -5.297 4.692 -14.525 1.00 78.00 104 LEU A N 1
ATOM 829 C CA . LEU A 1 104 ? -4.364 5.721 -14.063 1.00 78.00 104 LEU A CA 1
ATOM 830 C C . LEU A 1 104 ? -5.082 6.876 -13.341 1.00 78.00 104 LEU A C 1
ATOM 832 O O . LEU A 1 104 ? -4.497 7.509 -12.472 1.00 78.00 104 LEU A O 1
ATOM 836 N N . HIS A 1 105 ? -6.349 7.134 -13.678 1.00 79.19 105 HIS A N 1
ATOM 837 C CA . HIS A 1 105 ? -7.164 8.168 -13.036 1.00 79.19 105 HIS A CA 1
ATOM 838 C C . HIS A 1 105 ? -7.594 7.799 -11.615 1.00 79.19 105 HIS A C 1
ATOM 840 O O . HIS A 1 105 ? -7.891 8.691 -10.824 1.00 79.19 105 HIS A O 1
ATOM 846 N N . ASP A 1 106 ? -7.596 6.507 -11.284 1.00 78.62 106 ASP A N 1
ATOM 847 C CA . ASP A 1 106 ? -7.893 6.026 -9.934 1.00 78.62 106 ASP A CA 1
ATOM 848 C C . ASP A 1 106 ? -6.683 6.184 -8.996 1.00 78.62 106 ASP A C 1
ATOM 850 O O . ASP A 1 106 ? -6.807 6.024 -7.780 1.00 78.62 106 ASP A O 1
ATOM 854 N N . LEU A 1 107 ? -5.505 6.505 -9.547 1.00 77.31 107 LEU A N 1
ATOM 855 C CA . LEU A 1 107 ? -4.296 6.783 -8.785 1.00 77.31 107 LEU A CA 1
ATOM 856 C C . LEU A 1 107 ? -4.199 8.274 -8.455 1.00 77.31 107 LEU A C 1
ATOM 858 O O . LEU A 1 107 ? -4.352 9.149 -9.307 1.00 77.31 107 LEU A O 1
ATOM 862 N N . ASN A 1 108 ? -3.910 8.566 -7.189 1.00 69.00 108 ASN A N 1
ATOM 863 C CA . ASN A 1 108 ? -3.759 9.935 -6.727 1.00 69.00 108 ASN A CA 1
ATOM 864 C C . ASN A 1 108 ? -2.451 10.544 -7.261 1.00 69.00 108 ASN A C 1
ATOM 866 O O . ASN A 1 108 ? -1.375 9.972 -7.088 1.00 69.00 108 ASN A O 1
ATOM 870 N N . PHE A 1 109 ? -2.536 11.738 -7.850 1.00 60.59 109 PHE A N 1
ATOM 871 C CA . PHE A 1 109 ? -1.386 12.463 -8.395 1.00 60.59 109 PHE A CA 1
ATOM 872 C C . PHE A 1 109 ? -0.364 12.849 -7.310 1.00 60.59 109 PHE A C 1
ATOM 874 O O . PHE A 1 109 ? 0.831 12.916 -7.576 1.00 60.59 109 PHE A O 1
ATOM 881 N N . TYR A 1 110 ? -0.828 13.071 -6.075 1.00 67.56 110 TYR A N 1
ATOM 882 C CA . TYR A 1 110 ? 0.003 13.577 -4.975 1.00 67.56 110 TYR A CA 1
ATOM 883 C C . TYR A 1 110 ? 0.798 12.502 -4.222 1.00 67.56 110 TYR A C 1
ATOM 885 O O . TYR A 1 110 ? 1.703 12.842 -3.468 1.00 67.56 110 TYR A O 1
ATOM 893 N N . ASP A 1 111 ? 0.472 11.220 -4.406 1.00 67.62 111 ASP A N 1
ATOM 894 C CA . ASP A 1 111 ? 1.131 10.107 -3.702 1.00 67.62 111 ASP A CA 1
ATOM 895 C C . ASP A 1 111 ? 2.305 9.511 -4.504 1.00 67.62 111 ASP A C 1
ATOM 897 O O . ASP A 1 111 ? 2.856 8.471 -4.156 1.00 67.62 111 ASP A O 1
ATOM 901 N N . GLY A 1 112 ? 2.669 10.123 -5.639 1.00 68.44 112 GLY A N 1
ATOM 902 C CA . GLY A 1 112 ? 3.792 9.698 -6.484 1.00 68.44 112 GLY A CA 1
ATOM 903 C C . GLY A 1 112 ? 3.628 8.323 -7.149 1.00 68.44 112 GLY A C 1
ATOM 904 O O . GLY A 1 112 ? 4.431 7.964 -8.001 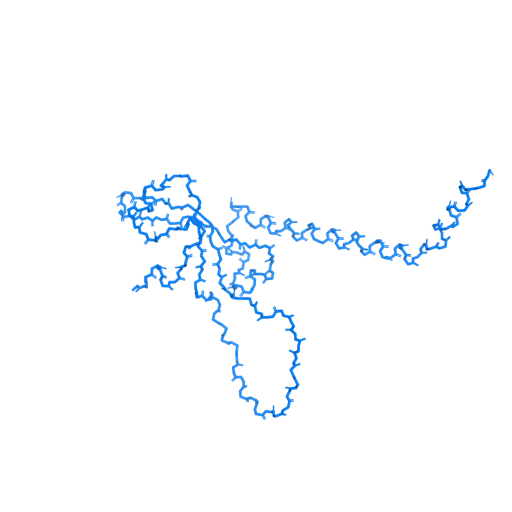1.00 68.44 112 GLY A O 1
ATOM 905 N N . SER A 1 113 ? 2.585 7.553 -6.826 1.00 74.06 113 SER A N 1
ATOM 906 C CA . SER A 1 113 ? 2.328 6.224 -7.399 1.00 74.06 113 SER A CA 1
ATOM 907 C C . SER A 1 113 ? 2.175 6.265 -8.924 1.00 74.06 113 SER A C 1
ATOM 909 O O . SER A 1 113 ? 2.757 5.434 -9.623 1.00 74.06 113 SER A O 1
ATOM 911 N N . SER A 1 114 ? 1.481 7.278 -9.451 1.00 77.00 114 SER A N 1
ATOM 912 C CA . SER A 1 114 ? 1.391 7.536 -10.893 1.00 77.00 114 SER A CA 1
ATOM 913 C C . SER A 1 114 ? 2.750 7.875 -11.514 1.00 77.00 114 SER A C 1
ATOM 915 O O . SER A 1 114 ? 3.072 7.373 -12.588 1.00 77.00 114 SER A O 1
ATOM 917 N N . GLU A 1 115 ? 3.568 8.691 -10.840 1.00 79.94 115 GLU A N 1
ATOM 918 C CA . GLU A 1 115 ? 4.907 9.070 -11.311 1.00 79.94 115 GLU A CA 1
ATOM 919 C C . GLU A 1 115 ? 5.855 7.865 -11.331 1.00 79.94 115 GLU A C 1
ATOM 921 O O . GLU A 1 115 ? 6.527 7.636 -12.333 1.00 79.94 115 GLU A O 1
ATOM 926 N N . ILE A 1 116 ? 5.846 7.041 -10.277 1.00 79.50 116 ILE A N 1
ATOM 927 C CA . ILE A 1 116 ? 6.627 5.799 -10.185 1.00 79.50 116 ILE A CA 1
ATOM 928 C C . ILE A 1 116 ? 6.271 4.857 -11.337 1.00 79.50 116 ILE A C 1
ATOM 930 O O . ILE A 1 116 ? 7.166 4.308 -11.983 1.00 79.50 116 ILE A O 1
ATOM 934 N N . LEU A 1 117 ? 4.976 4.690 -11.625 1.00 81.44 117 LEU A N 1
ATOM 935 C CA . LEU A 1 117 ? 4.523 3.825 -12.711 1.00 81.44 117 LEU A CA 1
ATOM 936 C C . LEU A 1 117 ? 4.998 4.344 -14.078 1.00 81.44 117 LEU A C 1
ATOM 938 O O . LEU A 1 117 ? 5.543 3.580 -14.877 1.00 81.44 117 LEU A O 1
ATOM 942 N N . ILE A 1 118 ? 4.840 5.646 -14.336 1.00 81.00 118 ILE A N 1
ATOM 943 C CA . ILE A 1 118 ? 5.264 6.285 -15.591 1.00 81.00 118 ILE A CA 1
ATOM 944 C C . ILE A 1 118 ? 6.790 6.220 -15.755 1.00 81.00 118 ILE A C 1
ATOM 946 O O . ILE A 1 118 ? 7.275 5.855 -16.830 1.00 81.00 118 ILE A O 1
ATOM 950 N N . ALA A 1 119 ? 7.549 6.510 -14.697 1.00 82.50 119 ALA A N 1
ATOM 951 C CA . ALA A 1 119 ? 9.007 6.425 -14.698 1.00 82.50 119 ALA A CA 1
ATOM 952 C C . ALA A 1 119 ? 9.482 4.989 -14.964 1.00 82.50 119 ALA A C 1
ATOM 954 O O . ALA A 1 119 ? 10.374 4.775 -15.788 1.00 82.50 119 ALA A O 1
ATOM 955 N N . GLY A 1 120 ? 8.835 3.995 -14.347 1.00 82.25 120 GLY A N 1
ATOM 956 C CA . GLY A 1 120 ? 9.091 2.579 -14.612 1.00 82.25 120 GLY A CA 1
ATOM 957 C C . GLY A 1 120 ? 8.909 2.222 -16.090 1.00 82.25 120 GLY A C 1
ATOM 958 O O . GLY A 1 120 ? 9.793 1.612 -16.695 1.00 82.25 120 GLY A O 1
ATOM 959 N N . MET A 1 121 ? 7.816 2.676 -16.712 1.00 82.69 121 MET A N 1
ATOM 960 C CA . MET A 1 121 ? 7.582 2.475 -18.149 1.00 82.69 121 MET A CA 1
ATOM 961 C C . MET A 1 121 ? 8.635 3.167 -19.019 1.00 82.69 121 MET A C 1
ATOM 963 O O . MET A 1 121 ? 9.071 2.615 -20.033 1.00 82.69 121 MET A O 1
ATOM 967 N N . GLN A 1 122 ? 9.035 4.383 -18.651 1.00 87.69 122 GLN A N 1
ATOM 968 C CA . GLN A 1 122 ? 10.039 5.141 -19.389 1.00 87.69 122 GLN A CA 1
ATOM 969 C C . GLN A 1 122 ? 11.407 4.456 -19.330 1.00 87.69 122 GLN A C 1
ATOM 971 O O . GLN A 1 122 ? 12.041 4.285 -20.373 1.00 87.69 122 GLN A O 1
ATOM 976 N N . HIS A 1 123 ? 11.835 4.007 -18.149 1.00 84.50 123 HIS A N 1
ATOM 977 C CA . HIS A 1 123 ? 13.077 3.253 -17.986 1.00 84.50 123 HIS A CA 1
ATOM 978 C C . HIS A 1 123 ? 13.041 1.932 -18.761 1.00 84.50 123 HIS A C 1
ATOM 980 O O . HIS A 1 123 ? 13.999 1.616 -19.468 1.00 84.50 123 HIS A O 1
ATOM 986 N N . ALA A 1 124 ? 11.922 1.200 -18.718 1.00 83.62 124 ALA A N 1
ATOM 987 C CA . ALA A 1 124 ? 11.755 -0.029 -19.493 1.00 83.62 124 ALA A CA 1
ATOM 988 C C . ALA A 1 124 ? 11.867 0.223 -21.009 1.00 83.62 124 ALA A C 1
ATOM 990 O O . ALA A 1 124 ? 12.563 -0.513 -21.708 1.00 83.62 124 ALA A O 1
ATOM 991 N N . ARG A 1 125 ? 11.257 1.302 -21.526 1.00 83.12 125 ARG A N 1
ATOM 992 C CA . ARG A 1 125 ? 11.406 1.693 -22.940 1.00 83.12 125 ARG A CA 1
ATOM 993 C C . ARG A 1 125 ? 12.839 2.059 -23.305 1.00 83.12 125 ARG A C 1
ATOM 995 O O . ARG A 1 125 ? 13.299 1.683 -24.379 1.00 83.12 125 ARG A O 1
ATOM 1002 N N . GLN A 1 126 ? 13.534 2.804 -22.449 1.00 85.25 126 GLN A N 1
ATOM 1003 C CA . GLN A 1 126 ? 14.932 3.169 -22.687 1.00 85.25 126 GLN A CA 1
ATOM 1004 C C . GLN A 1 126 ? 15.831 1.929 -22.728 1.00 85.25 126 GLN A C 1
ATOM 1006 O O . GLN A 1 126 ? 16.686 1.830 -23.609 1.00 85.25 126 GLN A O 1
ATOM 1011 N N . LEU A 1 127 ? 15.596 0.964 -21.834 1.00 85.12 127 LEU A N 1
ATOM 1012 C CA . LEU A 1 127 ? 16.304 -0.313 -21.823 1.00 85.12 127 LEU A CA 1
ATOM 1013 C C . LEU A 1 127 ? 16.038 -1.114 -23.104 1.00 85.12 127 LEU A C 1
ATOM 1015 O O . LEU A 1 127 ? 16.987 -1.562 -23.743 1.00 85.12 127 LEU A O 1
ATOM 1019 N N . GLN A 1 128 ? 14.774 -1.228 -23.522 1.00 84.69 128 GLN A N 1
ATOM 1020 C CA . GLN A 1 128 ? 14.419 -1.902 -24.774 1.00 84.69 128 GLN A CA 1
ATOM 1021 C C . GLN A 1 128 ? 15.099 -1.239 -25.978 1.00 84.69 128 GLN A C 1
ATOM 1023 O O . GLN A 1 128 ? 15.719 -1.916 -26.789 1.00 84.69 128 GLN A O 1
ATOM 1028 N N . ALA A 1 129 ? 15.073 0.093 -26.054 1.00 84.75 129 ALA A N 1
ATOM 1029 C CA . ALA A 1 129 ? 15.727 0.831 -27.129 1.00 84.75 129 ALA A CA 1
ATOM 1030 C C . ALA A 1 129 ? 17.255 0.641 -27.138 1.00 84.75 129 ALA A C 1
ATOM 1032 O O . ALA A 1 129 ? 17.869 0.639 -28.206 1.00 84.75 129 ALA A O 1
ATOM 1033 N N . ALA A 1 130 ? 17.891 0.493 -25.971 1.00 84.06 130 ALA A N 1
ATOM 1034 C CA . ALA A 1 130 ? 19.313 0.172 -25.883 1.00 84.06 130 ALA A CA 1
ATOM 1035 C C . ALA A 1 130 ? 19.603 -1.250 -26.395 1.00 84.06 130 ALA A C 1
ATOM 1037 O O . ALA A 1 130 ? 20.551 -1.431 -27.159 1.00 84.06 130 ALA A O 1
ATOM 1038 N N . ILE A 1 131 ? 18.765 -2.231 -26.040 1.00 84.31 131 ILE A N 1
ATOM 1039 C CA . ILE A 1 131 ? 18.860 -3.613 -26.540 1.00 84.31 131 ILE A CA 1
ATOM 1040 C C . ILE A 1 131 ? 18.686 -3.648 -28.063 1.00 84.31 131 ILE A C 1
ATOM 1042 O O . ILE A 1 131 ? 19.527 -4.223 -28.753 1.00 84.31 131 ILE A O 1
ATOM 1046 N N . ASP A 1 132 ? 17.662 -2.980 -28.598 1.00 84.50 132 ASP A N 1
ATOM 1047 C CA . ASP A 1 132 ? 17.388 -2.934 -30.040 1.00 84.50 132 ASP A CA 1
ATOM 1048 C C . ASP A 1 132 ? 18.554 -2.296 -30.806 1.00 84.50 132 ASP A C 1
ATOM 1050 O O . ASP A 1 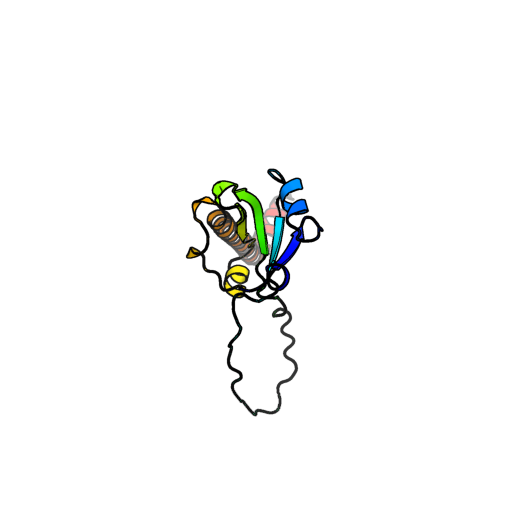132 ? 18.980 -2.803 -31.844 1.00 84.50 132 ASP A O 1
ATOM 1054 N N . LYS A 1 133 ? 19.139 -1.218 -30.264 1.00 78.31 133 LYS A N 1
ATOM 1055 C CA . LYS A 1 133 ? 20.356 -0.616 -30.824 1.00 78.31 133 LYS A CA 1
ATOM 1056 C C . LYS A 1 133 ? 21.515 -1.608 -30.828 1.00 78.31 133 LYS A C 1
ATOM 1058 O O . LYS A 1 133 ? 22.159 -1.750 -31.860 1.00 78.31 133 LYS A O 1
ATOM 1063 N N . VAL A 1 134 ? 21.784 -2.311 -29.727 1.00 76.31 134 VAL A N 1
ATOM 1064 C CA . VAL A 1 134 ? 22.870 -3.308 -29.671 1.00 76.31 134 VAL A CA 1
ATOM 1065 C C . VAL A 1 134 ? 22.625 -4.454 -30.652 1.00 76.31 134 VAL A C 1
ATOM 1067 O O . VAL A 1 134 ? 23.564 -4.887 -31.311 1.00 76.31 134 VAL A O 1
ATOM 1070 N N . PHE A 1 135 ? 21.383 -4.907 -30.816 1.00 75.62 135 PHE A N 1
ATOM 1071 C CA . PHE A 1 135 ? 21.036 -5.955 -31.775 1.00 75.62 135 PHE A CA 1
ATOM 1072 C C . PHE A 1 135 ? 21.240 -5.500 -33.229 1.00 75.62 135 PHE A C 1
ATOM 1074 O O . PHE A 1 135 ? 21.878 -6.200 -34.017 1.00 75.62 135 PHE A O 1
ATOM 1081 N N . ILE A 1 136 ? 20.775 -4.295 -33.575 1.00 66.12 136 ILE A N 1
ATOM 1082 C CA . ILE A 1 136 ? 20.934 -3.709 -34.914 1.00 66.12 136 ILE A CA 1
ATOM 1083 C C . ILE A 1 136 ? 22.415 -3.439 -35.217 1.00 66.12 136 ILE A C 1
ATOM 1085 O O . ILE A 1 136 ? 22.917 -3.833 -36.269 1.00 66.12 136 ILE A O 1
ATOM 1089 N N . PHE A 1 137 ? 23.149 -2.822 -34.289 1.00 60.00 137 PHE A N 1
ATOM 1090 C CA . PHE A 1 137 ? 24.580 -2.561 -34.465 1.00 60.00 137 PHE A CA 1
ATOM 1091 C C . PHE A 1 137 ? 25.417 -3.848 -34.437 1.00 60.00 137 PHE A C 1
ATOM 1093 O O . PHE A 1 137 ? 26.397 -3.935 -35.177 1.00 60.00 137 PHE A O 1
ATOM 1100 N N . GLY A 1 138 ? 25.013 -4.851 -33.655 1.00 56.66 138 GLY A N 1
ATOM 1101 C CA . GLY A 1 138 ? 25.633 -6.175 -33.594 1.00 56.66 138 GLY A CA 1
ATOM 1102 C C . GLY A 1 138 ? 25.431 -6.999 -34.867 1.00 56.66 138 GLY A C 1
ATOM 1103 O O . GLY A 1 138 ? 26.349 -7.705 -35.272 1.00 56.66 138 GLY A O 1
ATOM 1104 N N . SER A 1 139 ? 24.289 -6.856 -35.552 1.00 54.78 139 SER A N 1
ATOM 1105 C CA . SER A 1 139 ? 24.058 -7.457 -36.879 1.00 54.78 139 SER A CA 1
ATOM 1106 C C . SER A 1 139 ? 24.778 -6.718 -38.014 1.00 54.78 139 SER A C 1
ATOM 1108 O O . SER A 1 139 ? 25.200 -7.347 -38.980 1.00 54.78 139 SER A O 1
ATOM 1110 N N . ILE A 1 140 ? 24.949 -5.395 -37.913 1.00 55.12 140 ILE A N 1
ATOM 1111 C CA . ILE A 1 140 ? 25.529 -4.578 -38.995 1.00 55.12 140 ILE A CA 1
ATOM 1112 C C . ILE A 1 140 ? 27.066 -4.495 -38.920 1.00 55.12 140 ILE A C 1
ATOM 1114 O O . ILE A 1 140 ? 27.712 -4.242 -39.933 1.00 55.12 140 ILE A O 1
ATOM 1118 N N . ASN A 1 141 ? 27.690 -4.731 -37.760 1.00 55.28 141 ASN A N 1
ATOM 1119 C CA . ASN A 1 141 ? 29.126 -4.477 -37.582 1.00 55.28 141 ASN A CA 1
ATOM 1120 C C . ASN A 1 141 ? 29.954 -5.659 -37.066 1.00 55.28 141 ASN A C 1
ATOM 1122 O O . ASN A 1 141 ? 30.970 -5.423 -36.422 1.00 55.28 141 ASN A O 1
ATOM 1126 N N . THR A 1 142 ? 29.647 -6.915 -37.397 1.00 55.31 142 THR A N 1
ATOM 1127 C CA . THR A 1 142 ? 30.640 -7.981 -37.142 1.00 55.31 142 THR A CA 1
ATOM 1128 C C . THR A 1 142 ? 31.924 -7.747 -37.951 1.00 55.31 142 THR A C 1
ATOM 1130 O O . THR A 1 142 ? 33.017 -7.865 -37.407 1.00 55.31 142 THR A O 1
ATOM 1133 N N . PHE A 1 143 ? 31.823 -7.290 -39.204 1.00 55.62 143 PHE A N 1
ATOM 1134 C CA . PHE A 1 143 ? 32.994 -7.054 -40.061 1.00 55.62 143 PHE A CA 1
ATOM 1135 C C . PHE A 1 143 ? 33.733 -5.738 -39.754 1.00 55.62 143 PHE A C 1
ATOM 1137 O O . PHE A 1 143 ? 34.958 -5.701 -39.745 1.00 55.62 143 PHE A O 1
ATOM 1144 N N . SER A 1 144 ? 33.006 -4.660 -39.445 1.00 55.56 144 SER A N 1
ATOM 1145 C CA . SER A 1 144 ? 33.588 -3.345 -39.110 1.00 55.56 144 SER A CA 1
ATOM 1146 C C . SER A 1 144 ? 34.211 -3.325 -37.708 1.00 55.56 144 SER A C 1
ATOM 1148 O O . SER A 1 144 ? 35.271 -2.727 -37.510 1.00 55.56 144 SER A O 1
ATOM 1150 N N . PHE A 1 145 ? 33.621 -4.052 -36.751 1.00 57.47 145 PHE A N 1
ATOM 1151 C CA . PHE A 1 145 ? 34.196 -4.224 -35.419 1.00 57.47 145 PHE A CA 1
ATOM 1152 C C . PHE A 1 145 ? 35.440 -5.122 -35.457 1.00 57.47 145 PHE A C 1
ATOM 1154 O O . PHE A 1 145 ? 36.462 -4.745 -34.891 1.00 57.47 145 PHE A O 1
ATOM 1161 N N . LEU A 1 146 ? 35.414 -6.242 -36.196 1.00 54.22 146 LEU A N 1
ATOM 1162 C CA . LEU A 1 146 ? 36.600 -7.092 -36.392 1.00 54.22 146 LEU A CA 1
ATOM 1163 C C . LEU A 1 146 ? 37.701 -6.390 -37.201 1.00 54.22 146 LEU A C 1
ATOM 1165 O O . LEU A 1 146 ? 38.872 -6.536 -36.869 1.00 54.22 146 LEU A O 1
ATOM 1169 N N . SER A 1 147 ? 37.353 -5.578 -38.205 1.00 56.59 147 SER A N 1
ATOM 1170 C CA . SER A 1 147 ? 38.312 -4.775 -38.979 1.00 56.59 147 SER A CA 1
ATOM 1171 C C . SER A 1 147 ? 39.005 -3.711 -38.120 1.00 56.59 147 SER A C 1
ATOM 1173 O O . SER A 1 147 ? 40.226 -3.574 -38.195 1.00 56.59 147 SER A O 1
ATOM 1175 N N . LYS A 1 148 ? 38.264 -3.012 -37.247 1.00 58.66 148 LYS A N 1
ATOM 1176 C CA . LYS A 1 148 ? 38.849 -2.071 -36.277 1.00 58.66 148 LYS A CA 1
ATOM 1177 C C . LYS A 1 148 ? 39.661 -2.768 -35.185 1.00 58.66 148 LYS A C 1
ATOM 1179 O O . LYS A 1 148 ? 40.633 -2.191 -34.709 1.00 58.66 148 LYS A O 1
ATOM 1184 N N . LEU A 1 149 ? 39.295 -3.989 -34.793 1.00 51.19 149 LEU A N 1
ATOM 1185 C CA . LEU A 1 149 ? 40.064 -4.780 -33.828 1.00 51.19 149 LEU A CA 1
ATOM 1186 C C . LEU A 1 149 ? 41.380 -5.296 -34.443 1.00 51.19 149 LEU A C 1
ATOM 1188 O O . LEU A 1 149 ? 42.418 -5.234 -33.795 1.00 51.19 149 LEU A O 1
ATOM 1192 N N . LEU A 1 150 ? 41.353 -5.735 -35.708 1.00 54.25 150 LEU A N 1
ATOM 1193 C CA . LEU A 1 150 ? 42.532 -6.193 -36.454 1.00 54.25 150 LEU A CA 1
ATOM 1194 C C . LEU A 1 150 ? 43.496 -5.051 -36.808 1.00 54.25 150 LEU A C 1
ATOM 1196 O O . LEU A 1 150 ? 44.704 -5.263 -36.770 1.00 54.25 150 LEU A O 1
ATOM 1200 N N . GLN A 1 151 ? 42.999 -3.839 -37.084 1.00 57.25 151 GLN A N 1
ATOM 1201 C CA . GLN A 1 151 ? 43.863 -2.666 -37.295 1.00 57.25 151 GLN A CA 1
ATOM 1202 C C . GLN A 1 151 ? 44.565 -2.174 -36.022 1.00 57.25 151 GLN A C 1
ATOM 1204 O O . GLN A 1 151 ? 45.586 -1.514 -36.127 1.00 57.25 151 GLN A O 1
ATOM 1209 N N . ASN A 1 152 ? 44.052 -2.500 -34.832 1.00 51.09 152 ASN A N 1
ATOM 1210 C CA . ASN A 1 152 ? 44.680 -2.117 -33.561 1.00 51.09 152 ASN A CA 1
ATOM 1211 C C . ASN A 1 152 ? 45.635 -3.187 -33.000 1.00 51.09 152 ASN A C 1
ATOM 1213 O O . ASN A 1 152 ? 46.178 -2.995 -31.915 1.00 51.09 152 ASN A O 1
ATOM 1217 N N . LEU A 1 153 ? 45.829 -4.314 -33.701 1.00 45.28 153 LEU A N 1
ATOM 1218 C CA . LEU A 1 153 ? 46.679 -5.421 -33.239 1.00 45.28 153 LEU A CA 1
ATOM 1219 C C . LEU A 1 153 ? 47.920 -5.675 -34.109 1.00 45.28 153 LEU A C 1
ATOM 1221 O O . LEU A 1 153 ? 48.657 -6.626 -33.857 1.00 45.28 153 LEU A O 1
ATOM 1225 N N . HIS A 1 154 ? 48.177 -4.827 -35.100 1.00 44.12 154 HIS A N 1
ATOM 1226 C CA . HIS A 1 154 ? 49.440 -4.793 -35.829 1.00 44.12 154 HIS A CA 1
ATOM 1227 C C . HIS A 1 154 ? 50.004 -3.373 -35.723 1.00 44.12 154 HIS A C 1
ATOM 1229 O O . HIS A 1 154 ? 49.242 -2.421 -35.853 1.00 44.12 154 HIS A O 1
ATOM 1235 N N . ILE A 1 155 ? 51.303 -3.294 -35.418 1.00 42.56 155 ILE A N 1
ATOM 1236 C CA . ILE A 1 155 ? 52.166 -2.099 -35.321 1.00 42.56 155 ILE A CA 1
ATOM 1237 C C . ILE A 1 155 ? 51.707 -0.939 -36.210 1.00 42.56 155 ILE A C 1
ATOM 1239 O O . ILE A 1 155 ? 51.508 -1.187 -37.422 1.00 42.56 155 ILE A O 1
#

Foldseek 3Di:
DDDPVQFKDWPPPPDPPDPVVLVVVPDPDKTKIKTPDQLDDPPPDPPPDPDPDDDPPPPPDPPDGLIWMWIFHWDQDPVVRDIDTDTDTDDQEVVNCVSSPHDLVNHDPVVCPSVNHVVSVVVVVVVVVVVVVCVVCVVVPPPVVVVVVVVVPDD

InterPro domains:
  IPR011645 Haem NO binding associated [PF07701] (1-130)
  IPR042463 Haem NO binding associated domain superfamily [G3DSA:3.30.450.260] (1-107)

Organism: NCBI:txid433720

Radius of gyration: 25.32 Å; chains: 1; bounding box: 74×44×60 Å

Sequence (155 aa):
GRHLDEIFRLIRPDIVLEWNKMLSYGRHIVFLMESRIPLRSDKGNKSNDNSMNKKPKTTAGMTGSSAIRLKGQMKWISSWNMIVFLCHPILSTTEEMMNIGLTLHDLNFYDGSSEILIAGMQHARQLQAAIDKVFIFGSINTFSFLSKLLQNLHI

Secondary structure (DSSP, 8-state):
---HHHHEEEEES-S---HHHHHHTTTTPPEEEEESS-SS-------------------TT-------EEEEEEEEETTTTEEEEEEEE--S-HHHHHHHT--GGGS-GGGSHHHHHHHHHHHHHHHHHHHHHHHHHHHH-HHHHHHHHHHTS--

pLDDT: mean 72.54, std 16.15, range [37.5, 94.12]